Protein AF-A0A7C1CM65-F1 (afdb_monomer)

Secondary structure (DSSP, 8-state):
---PPPGGG-EEE--EEEETTTTEEEEPPPEEE----SS-HHHHHHHHHHHHHHHHHHHHHHHHH--

Radius of gyration: 26.26 Å; Cα contacts (8 Å, |Δi|>4): 44; chains: 1; bounding box: 53×17×74 Å

Foldseek 3Di:
DDDDDDQVPFAKDKDWDADPVPRDIDIDPIDTDDDDDPDDPVNVVVVVVVVVVCVVVVVVVVVVVVD

Sequence (67 aa):
MFDPLELADAGNYVCEALDDFDLSVAQSPEITLIVGEALPAAGVAALVGMAVVLGVAGLAATRKRAR

Nearest PDB structures (foldseek):
  7a5i-assembly1_a3  TM=3.903E-01  e=2.216E+00  Homo sapiens
  7a5k-assembly1_a3  TM=3.794E-01  e=2.527E+00  Homo sapiens
  5y5p-assembly2_E  TM=5.647E-01  e=6.763E+00  Shrimp white spot syndrome virus (isolate Tongan)
  5n1a-assembly2_B  TM=4.311E-01  e=6.763E+00  Thermochaetoides thermophila DSM 1495

Solvent-accessible surface area (backbone atoms only — not comparable to full-atom values): 4306 Å² total; per-residue (Å²): 137,88,80,83,87,48,70,84,68,40,45,78,44,66,56,74,47,75,39,89,88,75,77,43,77,49,71,52,76,81,41,78,44,82,56,74,78,93,66,56,68,68,58,56,53,51,52,53,52,51,52,50,52,50,51,52,53,49,53,52,52,54,55,62,71,76,106

Structure (mmCIF, N/CA/C/O backbone):
data_AF-A0A7C1CM65-F1
#
_entry.id   AF-A0A7C1CM65-F1
#
loop_
_atom_site.group_PDB
_atom_site.id
_atom_site.type_symbol
_atom_site.label_atom_id
_atom_site.label_alt_id
_atom_site.label_comp_id
_atom_site.label_asym_id
_atom_site.label_entity_id
_atom_site.label_seq_id
_atom_site.pdbx_PDB_ins_code
_atom_site.Cartn_x
_atom_site.Cartn_y
_atom_site.Cartn_z
_atom_site.occupancy
_atom_site.B_iso_or_equiv
_atom_site.auth_seq_id
_atom_site.auth_comp_id
_atom_site.auth_asym_id
_atom_site.auth_atom_id
_atom_site.pdbx_PDB_model_num
ATOM 1 N N . MET A 1 1 ? -10.161 13.412 -15.766 1.00 67.38 1 MET A N 1
ATOM 2 C CA . MET A 1 1 ? -10.857 12.311 -15.071 1.00 67.38 1 MET A CA 1
ATOM 3 C C . MET A 1 1 ? -9.865 11.738 -14.079 1.00 67.38 1 MET A C 1
ATOM 5 O O . MET A 1 1 ? -8.722 11.555 -14.471 1.00 67.38 1 MET A O 1
ATOM 9 N N . PHE A 1 2 ? -10.243 11.615 -12.810 1.00 79.56 2 PHE A N 1
ATOM 10 C CA . PHE A 1 2 ? -9.385 11.051 -11.765 1.00 79.56 2 PHE A CA 1
ATOM 11 C C . PHE A 1 2 ? -9.809 9.596 -11.570 1.00 79.56 2 PHE A C 1
ATOM 13 O O . PHE A 1 2 ? -10.992 9.366 -11.323 1.00 79.56 2 PHE A O 1
ATOM 20 N N . ASP A 1 3 ? -8.879 8.661 -11.745 1.00 85.88 3 ASP A N 1
ATOM 21 C CA . ASP A 1 3 ? -9.104 7.231 -11.534 1.00 85.88 3 ASP A CA 1
ATOM 22 C C . ASP A 1 3 ? -8.478 6.842 -10.186 1.00 85.88 3 ASP A C 1
ATOM 24 O O . ASP A 1 3 ? -7.273 7.051 -10.006 1.00 85.88 3 ASP A O 1
ATOM 28 N N . PRO A 1 4 ? -9.275 6.435 -9.184 1.00 87.06 4 PRO A N 1
ATOM 29 C CA . PRO A 1 4 ? -8.750 6.107 -7.867 1.00 87.06 4 PRO A CA 1
ATOM 30 C C . PRO A 1 4 ? -7.945 4.805 -7.906 1.00 87.06 4 PRO A C 1
ATOM 32 O O . PRO A 1 4 ? -8.386 3.820 -8.479 1.00 87.06 4 PRO A O 1
ATOM 35 N N . LEU A 1 5 ? -6.791 4.800 -7.233 1.00 89.69 5 LEU A N 1
ATOM 36 C CA . LEU A 1 5 ? -5.971 3.598 -7.077 1.00 89.69 5 LEU A CA 1
ATOM 37 C C . LEU A 1 5 ? -6.659 2.578 -6.166 1.00 89.69 5 LEU A C 1
ATOM 39 O O . LEU A 1 5 ? -7.140 2.924 -5.078 1.00 89.69 5 LEU A O 1
ATOM 43 N N . GLU A 1 6 ? -6.633 1.321 -6.582 1.00 90.56 6 GLU A N 1
ATOM 44 C CA . GLU A 1 6 ? -7.109 0.176 -5.821 1.00 90.56 6 GLU A CA 1
ATOM 45 C C . GLU A 1 6 ? -5.942 -0.591 -5.187 1.00 90.56 6 GLU A C 1
ATOM 47 O O . GLU A 1 6 ? -4.792 -0.510 -5.610 1.00 90.56 6 GLU A O 1
ATOM 52 N N . LEU A 1 7 ? -6.230 -1.400 -4.162 1.00 89.06 7 LEU A N 1
ATOM 53 C CA . LEU A 1 7 ? -5.229 -2.296 -3.563 1.00 89.06 7 LEU A CA 1
ATOM 54 C C . LEU A 1 7 ? -4.630 -3.273 -4.588 1.00 89.06 7 LEU A C 1
ATOM 56 O O . LEU A 1 7 ? -3.489 -3.696 -4.427 1.00 89.06 7 LEU A O 1
ATOM 60 N N . ALA A 1 8 ? -5.392 -3.621 -5.630 1.00 90.12 8 ALA A N 1
ATOM 61 C CA . ALA A 1 8 ? -4.937 -4.472 -6.725 1.00 90.12 8 ALA A CA 1
ATOM 62 C C . ALA A 1 8 ? -3.852 -3.810 -7.594 1.00 90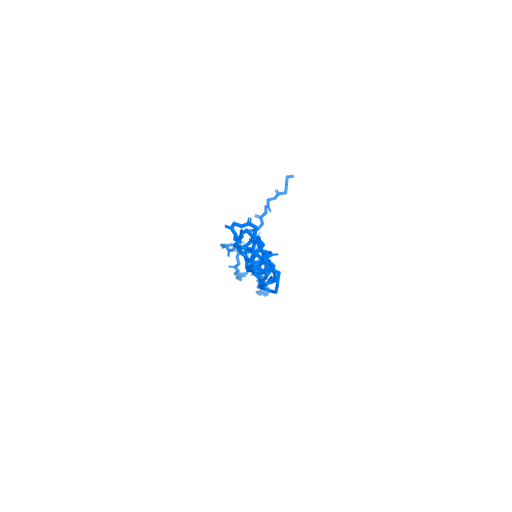.12 8 ALA A C 1
ATOM 64 O O . ALA A 1 8 ? -3.095 -4.524 -8.246 1.00 90.12 8 ALA A O 1
ATOM 65 N N . ASP A 1 9 ? -3.741 -2.479 -7.555 1.00 92.69 9 ASP A N 1
ATOM 66 C CA . ASP A 1 9 ? -2.700 -1.721 -8.253 1.00 92.69 9 ASP A CA 1
ATOM 67 C C . ASP A 1 9 ? -1.390 -1.655 -7.449 1.00 92.69 9 ASP A C 1
ATOM 69 O O . ASP A 1 9 ? -0.398 -1.099 -7.906 1.00 92.69 9 ASP A O 1
ATOM 73 N N . ALA A 1 10 ? -1.339 -2.188 -6.223 1.00 93.81 10 ALA A N 1
ATOM 74 C CA . ALA A 1 10 ? -0.087 -2.249 -5.478 1.00 93.81 10 ALA A CA 1
ATOM 75 C C . ALA A 1 10 ? 0.869 -3.264 -6.119 1.00 93.81 10 ALA A C 1
ATOM 77 O O . ALA A 1 10 ? 0.506 -4.410 -6.387 1.00 93.81 10 ALA A O 1
ATOM 78 N N . GLY A 1 11 ? 2.125 -2.871 -6.313 1.00 95.25 11 GLY A N 1
ATOM 79 C CA . GLY A 1 11 ? 3.097 -3.741 -6.960 1.00 95.25 11 GLY A CA 1
ATOM 80 C C . GLY A 1 11 ? 4.343 -3.011 -7.420 1.00 95.25 11 GLY A C 1
ATOM 81 O O . GLY A 1 11 ? 4.575 -1.855 -7.072 1.00 95.25 11 GLY A O 1
ATOM 82 N N . ASN A 1 12 ? 5.153 -3.705 -8.208 1.00 97.06 12 ASN A N 1
ATOM 83 C CA . ASN A 1 12 ? 6.361 -3.141 -8.782 1.00 97.06 12 ASN A CA 1
ATOM 84 C C . ASN A 1 12 ? 6.136 -2.786 -10.247 1.00 97.06 12 ASN A C 1
ATOM 86 O O . ASN A 1 12 ? 5.603 -3.581 -11.020 1.00 97.06 12 ASN A O 1
ATOM 90 N N . TYR A 1 13 ? 6.569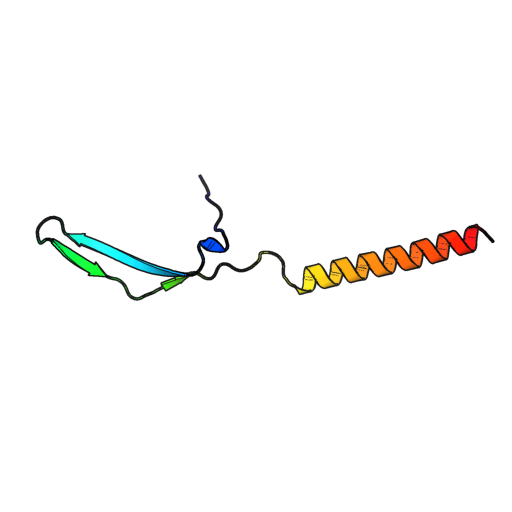 -1.588 -10.608 1.00 95.75 13 TYR A N 1
ATOM 91 C CA . TYR A 1 13 ? 6.376 -0.990 -11.913 1.00 95.75 13 TYR A CA 1
ATOM 92 C C . TYR A 1 13 ? 7.720 -0.609 -12.512 1.00 95.75 13 TYR A C 1
ATOM 94 O O . TYR A 1 13 ? 8.646 -0.184 -11.817 1.00 95.75 13 TYR A O 1
ATOM 102 N N . VAL A 1 14 ? 7.799 -0.735 -13.829 1.00 96.31 14 VAL A N 1
ATOM 103 C CA . VAL A 1 14 ? 8.919 -0.271 -14.640 1.00 96.31 14 VAL A CA 1
ATOM 104 C C . VAL A 1 14 ? 8.364 0.557 -15.785 1.00 96.31 14 VAL A C 1
ATOM 106 O O . VAL A 1 14 ? 7.273 0.290 -16.290 1.00 96.31 14 VAL A O 1
ATOM 109 N N . CYS A 1 15 ? 9.114 1.573 -16.189 1.00 93.94 15 CYS A N 1
ATOM 110 C CA . CYS A 1 15 ? 8.840 2.289 -17.421 1.00 93.94 15 CYS A CA 1
ATOM 111 C C . CYS A 1 15 ? 9.658 1.643 -18.537 1.00 93.94 15 CYS A C 1
ATOM 113 O O . CYS A 1 15 ? 10.886 1.576 -18.440 1.00 93.94 15 CYS A O 1
ATOM 115 N N . GLU A 1 16 ? 8.974 1.208 -19.590 1.00 93.25 16 GLU A N 1
ATOM 116 C CA . GLU A 1 16 ? 9.586 0.692 -20.810 1.00 93.25 16 GLU A CA 1
ATOM 117 C C . GLU A 1 16 ? 9.368 1.692 -21.946 1.00 93.25 16 GLU A C 1
ATOM 119 O O . GLU A 1 16 ? 8.249 2.155 -22.182 1.00 93.25 16 GLU A O 1
ATOM 124 N N . ALA A 1 17 ? 10.449 2.042 -22.636 1.00 90.31 17 ALA A N 1
ATOM 125 C CA . ALA A 1 17 ? 10.411 2.814 -23.867 1.00 90.31 17 ALA A CA 1
ATOM 126 C C . ALA A 1 17 ? 10.893 1.921 -25.011 1.00 90.31 17 ALA A C 1
ATOM 128 O O . ALA A 1 17 ? 12.006 1.392 -24.959 1.00 90.31 17 ALA A O 1
ATOM 129 N N . LEU A 1 18 ? 10.043 1.761 -26.022 1.00 92.56 18 LEU A N 1
ATOM 130 C CA . LEU A 1 18 ? 10.362 1.053 -27.254 1.00 92.56 18 LEU A CA 1
ATOM 131 C C . LEU A 1 18 ? 10.785 2.070 -28.314 1.00 92.56 18 LEU A C 1
ATOM 133 O O . LEU A 1 18 ? 10.063 3.038 -28.561 1.00 92.56 18 LEU A O 1
ATOM 137 N N . ASP A 1 19 ? 11.940 1.848 -28.933 1.00 88.00 19 ASP A N 1
ATOM 138 C CA . ASP A 1 19 ? 12.334 2.574 -30.137 1.00 88.00 19 ASP A CA 1
ATOM 139 C C . ASP A 1 19 ? 11.889 1.793 -31.380 1.00 88.00 19 ASP A C 1
ATOM 141 O O . ASP A 1 19 ? 12.447 0.742 -31.703 1.00 88.00 19 ASP A O 1
ATOM 145 N N . ASP A 1 20 ? 10.892 2.324 -32.091 1.00 84.81 20 ASP A N 1
ATOM 146 C CA . ASP A 1 20 ? 10.336 1.716 -33.304 1.00 84.81 20 ASP A CA 1
ATOM 147 C C . ASP A 1 20 ? 11.352 1.634 -34.462 1.00 84.81 20 ASP A C 1
ATOM 149 O O . ASP A 1 20 ? 11.141 0.865 -35.403 1.00 84.81 20 ASP A O 1
ATOM 153 N N . PHE A 1 21 ? 12.451 2.401 -34.422 1.00 81.75 21 PHE A N 1
ATOM 154 C CA . PHE A 1 21 ? 13.466 2.399 -35.483 1.00 81.75 21 PHE A CA 1
ATOM 155 C C . PHE A 1 21 ? 14.525 1.301 -35.326 1.00 81.75 21 PHE A C 1
ATOM 157 O O . PHE A 1 21 ? 15.016 0.804 -36.340 1.00 81.75 21 PHE A O 1
ATOM 164 N N . ASP A 1 22 ? 14.867 0.916 -34.093 1.00 83.44 22 ASP A N 1
ATOM 165 C CA . ASP A 1 22 ? 15.933 -0.065 -33.800 1.00 83.44 22 ASP A CA 1
ATOM 166 C C . ASP A 1 22 ? 15.429 -1.283 -33.000 1.00 83.44 22 ASP A C 1
ATOM 168 O O . ASP A 1 22 ? 16.209 -2.142 -32.591 1.00 83.44 22 ASP A O 1
ATOM 172 N N . LEU A 1 23 ? 14.113 -1.364 -32.748 1.00 81.12 23 LEU A N 1
ATOM 173 C CA . LEU A 1 23 ? 13.460 -2.393 -31.922 1.00 81.12 23 LEU A CA 1
ATOM 174 C C . LEU A 1 23 ? 14.108 -2.565 -30.536 1.00 81.12 23 LEU A C 1
ATOM 176 O O . LEU A 1 23 ? 14.001 -3.621 -29.908 1.00 81.12 23 LEU A O 1
ATOM 1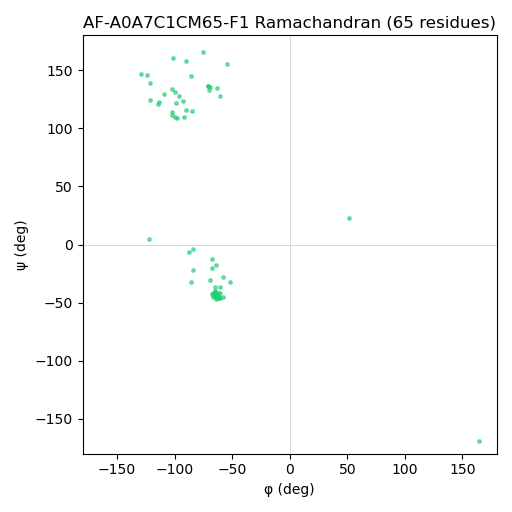80 N N . SER A 1 24 ? 14.803 -1.531 -30.063 1.00 84.75 24 SER A N 1
ATOM 181 C CA . SER A 1 24 ? 15.503 -1.545 -28.788 1.00 84.75 24 SER A CA 1
ATOM 182 C C . SER A 1 24 ? 14.549 -1.147 -27.663 1.00 84.75 24 SER A C 1
ATOM 184 O O . SER A 1 24 ? 13.645 -0.329 -27.848 1.00 84.75 24 SER A O 1
ATOM 186 N N . VAL A 1 25 ? 14.735 -1.756 -26.488 1.00 88.50 25 VAL A N 1
ATOM 187 C CA . VAL A 1 25 ? 13.936 -1.475 -25.290 1.00 88.50 25 VAL A CA 1
ATOM 188 C C . VAL A 1 25 ? 14.837 -0.846 -24.238 1.00 88.50 25 VAL A C 1
ATOM 190 O O . VAL A 1 25 ? 15.823 -1.451 -23.812 1.00 88.50 25 VAL A O 1
ATOM 193 N N . ALA A 1 26 ? 14.489 0.363 -23.805 1.00 90.12 26 ALA A N 1
ATOM 194 C CA . ALA A 1 26 ? 15.084 0.999 -22.638 1.00 90.12 26 ALA A CA 1
ATOM 195 C C . ALA A 1 26 ? 14.152 0.827 -21.432 1.00 90.12 26 ALA A C 1
ATOM 197 O O . ALA A 1 26 ? 12.959 1.114 -21.522 1.00 90.12 26 ALA A O 1
ATOM 198 N N . GLN A 1 27 ? 14.702 0.388 -20.298 1.00 92.69 27 GLN A N 1
ATOM 199 C CA . GLN A 1 27 ? 13.942 0.117 -19.077 1.00 92.69 27 GLN A CA 1
ATOM 200 C C . GLN A 1 27 ? 14.452 0.968 -17.906 1.00 92.69 27 GLN A C 1
ATOM 202 O O . GLN A 1 27 ? 15.662 1.137 -17.726 1.00 92.69 2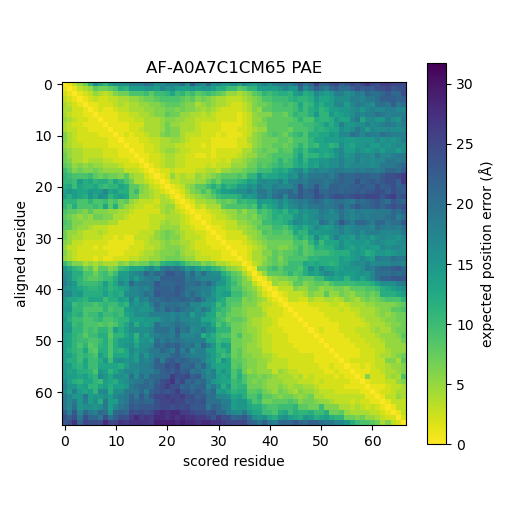7 GLN A O 1
ATOM 207 N N . SER A 1 28 ? 13.536 1.500 -17.096 1.00 91.94 28 SER A N 1
ATOM 208 C CA . SER A 1 28 ? 13.875 2.196 -15.849 1.00 91.94 28 SER A CA 1
ATOM 209 C C . SER A 1 28 ? 14.270 1.226 -14.723 1.00 91.94 28 SER A C 1
ATOM 211 O O . SER A 1 28 ? 13.948 0.037 -14.780 1.00 91.94 28 SER A O 1
ATOM 213 N N . PRO A 1 29 ? 14.881 1.724 -13.631 1.00 95.06 29 PRO A N 1
ATOM 214 C CA . PRO A 1 29 ? 14.862 1.017 -12.354 1.00 95.06 29 PRO A CA 1
ATOM 215 C C . PRO A 1 29 ? 13.426 0.698 -11.906 1.00 95.06 29 PRO A C 1
ATOM 217 O O . PRO A 1 29 ? 12.478 1.386 -12.296 1.00 95.06 29 PRO A O 1
ATOM 220 N N . GLU A 1 30 ? 13.289 -0.333 -11.077 1.00 96.38 30 GLU A N 1
ATOM 221 C CA . GLU A 1 30 ? 12.017 -0.785 -10.509 1.00 96.38 30 GLU A CA 1
ATOM 222 C C . GLU A 1 30 ? 11.485 0.206 -9.460 1.00 96.38 30 GLU A C 1
ATOM 224 O O . GLU A 1 30 ? 12.238 0.715 -8.625 1.00 96.38 30 GLU A O 1
ATOM 229 N N . ILE A 1 31 ? 10.181 0.482 -9.510 1.00 95.81 31 ILE A N 1
ATOM 230 C CA . ILE A 1 31 ? 9.471 1.400 -8.613 1.00 95.81 31 ILE A CA 1
ATOM 231 C C . ILE A 1 31 ? 8.361 0.625 -7.905 1.00 95.81 31 ILE A C 1
ATOM 233 O O . ILE A 1 31 ? 7.487 0.063 -8.557 1.00 95.81 31 ILE A O 1
ATOM 237 N N . THR A 1 32 ? 8.346 0.627 -6.574 1.00 96.31 32 THR A N 1
ATOM 238 C CA . THR A 1 32 ? 7.280 -0.019 -5.794 1.00 96.31 32 THR A CA 1
ATOM 239 C C . THR A 1 32 ? 6.142 0.960 -5.510 1.00 96.31 32 THR A C 1
ATOM 241 O O . THR A 1 32 ? 6.319 1.941 -4.784 1.00 96.31 32 THR A O 1
ATOM 244 N N . LEU A 1 33 ? 4.956 0.672 -6.043 1.00 93.50 33 LEU A N 1
ATOM 245 C CA . LEU A 1 33 ? 3.707 1.341 -5.708 1.00 93.50 33 LEU A CA 1
ATOM 246 C C . LEU A 1 33 ? 3.094 0.691 -4.465 1.00 93.50 33 LEU A C 1
ATOM 248 O O . LEU A 1 33 ? 2.683 -0.469 -4.476 1.00 93.50 33 LEU A O 1
ATOM 252 N N . ILE A 1 34 ? 3.022 1.467 -3.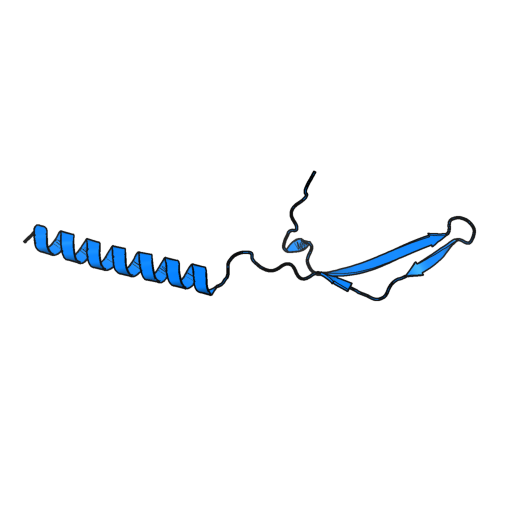386 1.00 91.81 34 ILE A N 1
ATOM 253 C CA . ILE A 1 34 ? 2.386 1.061 -2.134 1.00 91.81 34 ILE A CA 1
ATOM 254 C C . ILE A 1 34 ? 1.014 1.727 -2.061 1.00 91.81 34 ILE A C 1
ATOM 256 O O . ILE A 1 34 ? 0.924 2.942 -1.875 1.00 91.81 34 ILE A O 1
ATOM 260 N N . VAL A 1 35 ? -0.050 0.929 -2.165 1.00 91.06 35 VAL A N 1
ATOM 261 C CA . VAL A 1 35 ? -1.424 1.376 -1.903 1.00 91.06 35 VAL A CA 1
ATOM 262 C C . VAL A 1 35 ? -1.808 0.923 -0.498 1.00 91.06 35 VAL A C 1
ATOM 264 O O . VAL A 1 35 ? 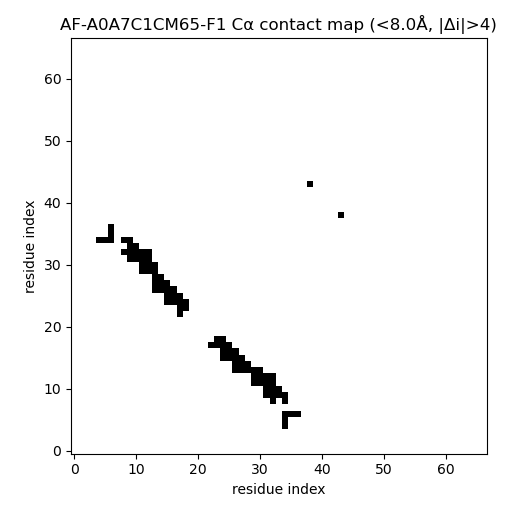-1.923 -0.268 -0.221 1.00 91.06 35 VAL A O 1
ATOM 267 N N . GLY A 1 36 ? -1.928 1.879 0.420 1.00 83.56 36 GLY A N 1
ATOM 268 C CA . GLY A 1 36 ? -2.353 1.622 1.795 1.00 83.56 36 GLY A CA 1
ATOM 269 C C . GLY A 1 36 ? -3.868 1.722 1.953 1.00 83.56 36 GLY A C 1
ATOM 270 O O . GLY A 1 36 ? -4.541 2.406 1.184 1.00 83.56 36 GLY A O 1
ATOM 271 N N . GLU A 1 37 ? -4.409 1.090 2.994 1.00 74.38 37 GLU A N 1
ATOM 272 C CA . GLU A 1 37 ? -5.790 1.348 3.395 1.00 74.38 37 GLU A CA 1
ATOM 273 C C . GLU A 1 37 ? -5.947 2.808 3.844 1.00 74.38 37 GLU A C 1
ATOM 275 O O . GLU A 1 37 ? -5.151 3.334 4.624 1.00 74.38 37 GLU A O 1
ATOM 280 N N . A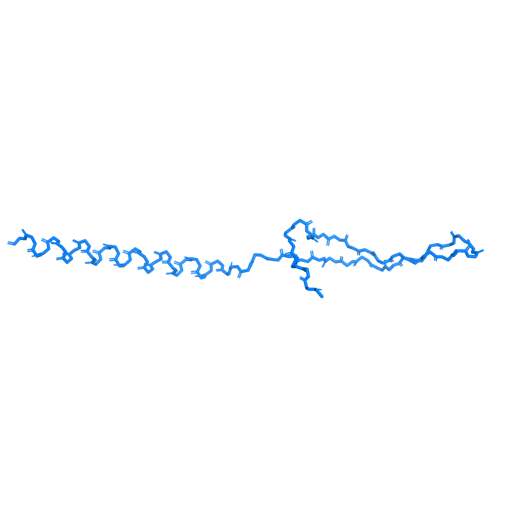LA A 1 38 ? -7.010 3.467 3.379 1.00 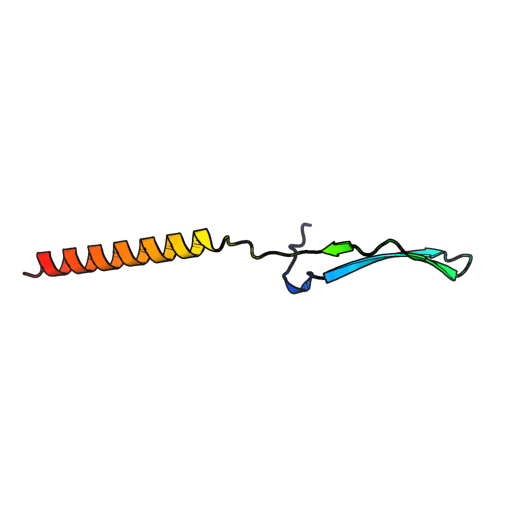65.25 38 ALA A N 1
ATOM 281 C CA . ALA A 1 38 ? -7.304 4.859 3.726 1.00 65.25 38 ALA A CA 1
ATOM 282 C C . ALA A 1 38 ? -7.694 5.052 5.206 1.00 65.25 38 ALA A C 1
ATOM 284 O O . ALA A 1 38 ? -7.757 6.183 5.691 1.00 65.25 38 ALA A O 1
ATOM 285 N N . LEU A 1 39 ? -7.980 3.964 5.930 1.00 71.12 39 LEU A N 1
ATOM 286 C CA . LEU A 1 39 ? -8.390 4.000 7.327 1.00 71.12 39 LEU A CA 1
ATOM 287 C C . LEU A 1 39 ? -7.191 3.726 8.241 1.00 71.12 39 LEU A C 1
ATOM 289 O O . LEU A 1 39 ? -6.746 2.584 8.344 1.00 71.12 39 LEU A O 1
ATOM 293 N N . PRO A 1 40 ? -6.687 4.732 8.979 1.00 75.38 40 PRO A N 1
ATOM 294 C CA . PRO A 1 40 ? -5.719 4.460 10.028 1.00 75.38 40 PRO A CA 1
ATOM 295 C C . PRO A 1 40 ? -6.365 3.529 11.059 1.00 75.38 40 PRO A C 1
ATOM 297 O O . PRO A 1 40 ? -7.436 3.833 11.590 1.00 75.38 40 PRO A O 1
ATOM 300 N N . ALA A 1 41 ? -5.700 2.418 11.388 1.00 76.62 41 ALA A N 1
ATOM 301 C CA . ALA A 1 41 ? -6.197 1.430 12.353 1.00 76.62 41 ALA A CA 1
ATOM 302 C C . ALA A 1 41 ? -6.610 2.066 13.700 1.00 76.62 41 ALA A C 1
ATOM 304 O O . ALA A 1 41 ? -7.578 1.647 14.337 1.00 76.62 41 ALA A O 1
ATOM 305 N N . ALA A 1 42 ? -5.925 3.145 14.096 1.00 79.19 42 ALA A N 1
ATOM 306 C CA . ALA A 1 42 ? -6.259 3.948 15.269 1.00 79.19 42 ALA A CA 1
ATOM 307 C C . ALA A 1 42 ? -7.663 4.586 15.200 1.00 79.19 42 ALA A C 1
ATOM 309 O O . ALA A 1 42 ? -8.354 4.660 16.215 1.00 79.19 42 ALA A O 1
ATOM 310 N N . GLY A 1 43 ? -8.107 5.017 14.015 1.00 83.50 43 GLY A N 1
ATOM 311 C CA . GLY A 1 43 ? -9.433 5.603 13.809 1.00 83.50 43 GLY A CA 1
ATOM 312 C C . GLY A 1 43 ? -10.554 4.583 14.002 1.00 83.50 43 GLY A C 1
ATOM 313 O O . GLY A 1 43 ? -11.538 4.868 14.684 1.00 83.50 43 GLY A O 1
ATOM 314 N N . VAL A 1 44 ? -10.374 3.364 13.485 1.00 87.44 44 VAL A N 1
ATOM 315 C CA . VAL A 1 44 ? -11.342 2.269 13.671 1.00 87.44 44 VAL A CA 1
ATOM 316 C C . VAL A 1 44 ? -11.441 1.884 15.148 1.00 87.44 44 VAL A C 1
ATOM 318 O O . VAL A 1 44 ? -12.543 1.774 15.686 1.00 87.44 44 VAL A O 1
ATOM 321 N N . ALA A 1 45 ? -10.305 1.758 15.839 1.00 89.38 45 ALA A N 1
ATOM 322 C CA . ALA A 1 45 ? -10.280 1.450 17.267 1.00 89.38 45 ALA A CA 1
ATOM 323 C C . ALA A 1 45 ? -10.996 2.520 18.114 1.00 89.38 45 ALA A C 1
ATOM 325 O O . ALA A 1 45 ? -11.766 2.184 19.018 1.00 89.38 45 ALA A O 1
ATOM 326 N N . ALA A 1 46 ? -10.795 3.804 17.798 1.00 90.56 46 ALA A N 1
ATOM 327 C CA . ALA A 1 46 ? -11.462 4.907 18.486 1.00 90.56 46 ALA A CA 1
ATOM 328 C C . ALA A 1 46 ? -12.988 4.876 18.289 1.00 90.56 46 ALA A C 1
ATOM 330 O O . ALA A 1 46 ? -13.737 5.038 19.256 1.00 90.56 46 ALA A O 1
ATOM 331 N N . LEU A 1 47 ? -13.455 4.610 17.063 1.00 91.75 47 LEU A N 1
ATOM 332 C CA . LEU A 1 47 ? -14.884 4.493 16.756 1.00 91.75 47 LEU A CA 1
ATOM 333 C C . LEU A 1 47 ? -15.538 3.331 17.509 1.00 91.75 47 LEU A C 1
ATOM 335 O O . LEU A 1 47 ? -16.601 3.506 18.107 1.00 91.75 47 LEU A O 1
ATOM 339 N N . VAL A 1 48 ? -14.884 2.166 17.540 1.00 95.00 48 VAL A N 1
ATOM 340 C CA . VAL A 1 48 ? -15.364 1.002 18.301 1.00 95.00 48 VAL A CA 1
ATOM 341 C C . VAL A 1 48 ? -15.440 1.328 19.793 1.00 95.00 48 VAL A C 1
ATOM 343 O O . VAL A 1 48 ? -16.464 1.066 20.426 1.00 95.00 48 VAL A O 1
ATOM 346 N N . GLY A 1 49 ? -14.405 1.959 20.354 1.00 95.69 49 GLY A N 1
ATOM 347 C CA . GLY A 1 49 ? -14.406 2.384 21.754 1.00 95.69 49 GLY A CA 1
ATOM 348 C C . GLY A 1 49 ? -15.568 3.327 22.077 1.00 95.69 49 GLY A C 1
ATOM 349 O O . GLY A 1 49 ? -16.281 3.129 23.063 1.00 95.69 49 GLY A O 1
ATOM 350 N N . MET A 1 50 ? -15.818 4.309 21.212 1.00 94.75 50 MET A N 1
ATOM 351 C CA . MET A 1 50 ? -16.908 5.268 21.389 1.00 94.75 50 MET A CA 1
ATOM 352 C C . MET A 1 50 ? -18.287 4.594 21.309 1.00 94.75 50 MET A C 1
ATOM 354 O O . MET A 1 50 ? -19.155 4.869 22.140 1.00 94.75 50 MET A O 1
ATOM 358 N N . ALA A 1 51 ? -18.473 3.658 20.374 1.00 96.25 51 ALA A N 1
ATOM 359 C CA . ALA A 1 51 ? -19.704 2.880 20.250 1.00 96.25 51 ALA A CA 1
ATOM 360 C C . ALA A 1 51 ? -19.979 2.029 21.502 1.00 96.25 51 ALA A C 1
ATOM 362 O O . ALA A 1 51 ? -21.113 1.988 21.986 1.00 96.25 51 ALA A O 1
ATOM 363 N N . VAL A 1 52 ? -18.944 1.404 22.074 1.00 96.81 52 VAL A N 1
ATOM 364 C CA . VAL A 1 52 ? -19.060 0.626 23.317 1.00 96.81 52 VAL A CA 1
ATOM 365 C C . VAL A 1 52 ? -19.455 1.523 24.489 1.00 96.81 52 VAL A C 1
ATOM 367 O O . VAL A 1 52 ? -20.386 1.189 25.223 1.00 96.81 52 VAL A O 1
ATOM 370 N N . VAL A 1 53 ? -18.805 2.679 24.654 1.00 96.88 53 VAL A N 1
ATOM 371 C CA . VAL A 1 53 ? -19.126 3.624 25.738 1.00 96.88 53 VAL A CA 1
ATOM 372 C C . VAL A 1 53 ? -20.571 4.105 25.632 1.00 96.88 53 VAL A C 1
ATOM 374 O O . VAL A 1 53 ? -21.299 4.076 26.627 1.00 96.88 53 VAL A O 1
ATOM 377 N N . LEU A 1 54 ? -21.015 4.491 24.433 1.00 95.94 54 LEU A N 1
ATOM 378 C CA . LEU A 1 54 ? -22.392 4.926 24.198 1.00 95.94 54 LEU A CA 1
ATOM 379 C C . LEU A 1 54 ? -23.401 3.798 24.447 1.00 95.94 54 LEU A C 1
ATOM 381 O O . LEU A 1 54 ? -24.425 4.031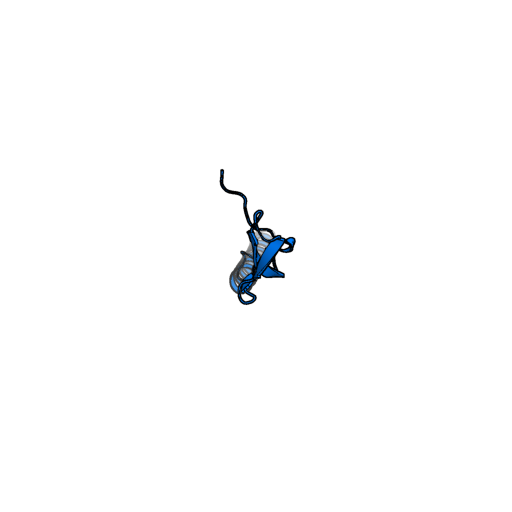 25.088 1.00 95.94 54 LEU A O 1
ATOM 385 N N . GLY A 1 55 ? -23.103 2.575 24.005 1.00 95.44 55 GLY A N 1
ATOM 386 C CA . GLY A 1 55 ? -23.959 1.410 24.229 1.00 95.44 55 GLY A CA 1
ATOM 387 C C . GLY A 1 55 ? -24.111 1.069 25.713 1.00 95.44 55 GLY A C 1
ATOM 388 O O . GLY A 1 55 ? -25.229 0.884 26.200 1.00 95.44 55 GLY A O 1
ATOM 389 N N . VAL A 1 56 ? -23.005 1.051 26.462 1.00 95.81 56 VAL A N 1
ATOM 390 C CA . VAL A 1 56 ? -23.014 0.781 27.909 1.00 95.81 56 VAL A CA 1
ATOM 391 C C . VAL A 1 56 ? -23.715 1.904 28.674 1.00 95.81 56 VAL A C 1
ATOM 393 O O . VAL A 1 56 ? -24.565 1.625 29.524 1.00 95.81 56 VAL A O 1
ATOM 396 N N . ALA A 1 57 ? -23.414 3.167 28.363 1.00 93.44 57 ALA A N 1
ATOM 397 C CA . ALA A 1 57 ? -24.052 4.316 28.999 1.00 93.44 57 ALA A CA 1
ATOM 398 C C . ALA A 1 57 ? -25.563 4.355 28.717 1.00 93.44 57 ALA A C 1
ATOM 400 O O . ALA A 1 57 ? -26.360 4.542 29.640 1.00 93.44 57 ALA A O 1
ATOM 401 N N . GLY A 1 58 ? -25.970 4.107 27.470 1.00 93.31 58 GLY A N 1
ATOM 402 C CA . GLY A 1 58 ? -27.374 4.022 27.070 1.00 93.31 58 GLY A CA 1
ATOM 403 C C . GLY A 1 58 ? -28.115 2.878 27.768 1.00 93.31 58 GLY A C 1
ATOM 404 O O . GLY A 1 58 ? -29.211 3.076 28.301 1.00 93.31 58 GLY A O 1
ATOM 405 N N . LEU A 1 59 ? -27.505 1.693 27.858 1.00 93.38 59 LEU A N 1
ATOM 406 C CA . LEU A 1 59 ? -28.090 0.553 28.570 1.00 93.38 59 LEU A CA 1
ATOM 407 C C . LEU A 1 59 ? -28.219 0.821 30.079 1.00 93.38 59 LEU A C 1
ATOM 409 O O . LEU A 1 59 ? -29.230 0.480 30.696 1.00 93.38 59 LEU A O 1
ATOM 413 N N . ALA A 1 60 ? -27.219 1.458 30.689 1.00 90.62 60 ALA A N 1
ATOM 414 C CA . ALA A 1 60 ? -27.259 1.820 32.102 1.00 90.62 60 ALA A CA 1
ATOM 415 C C . ALA A 1 60 ? -28.334 2.883 32.395 1.00 90.62 60 ALA A C 1
ATOM 417 O O . ALA A 1 60 ? -29.057 2.771 33.388 1.00 90.62 60 ALA A O 1
ATOM 418 N N . ALA A 1 61 ? -28.471 3.888 31.527 1.00 89.50 61 ALA A N 1
ATOM 419 C CA . ALA A 1 61 ? -29.474 4.941 31.663 1.00 89.50 61 ALA A CA 1
ATOM 420 C C . ALA A 1 61 ? -30.906 4.408 31.492 1.00 89.50 61 ALA A C 1
ATOM 422 O O . ALA A 1 61 ? -31.784 4.731 32.294 1.00 89.50 61 ALA A O 1
ATOM 423 N N . THR A 1 62 ? -31.141 3.544 30.500 1.00 90.75 62 THR A N 1
ATOM 424 C CA . THR A 1 62 ? -32.460 2.923 30.278 1.00 90.75 62 THR A CA 1
ATOM 425 C C . THR A 1 62 ? -32.860 2.007 31.437 1.00 90.75 62 THR A C 1
ATOM 427 O O . THR A 1 62 ? -33.991 2.087 31.912 1.00 90.75 62 THR A O 1
ATOM 430 N N . ARG A 1 63 ? -31.927 1.214 31.984 1.00 84.12 63 ARG A N 1
ATOM 431 C CA . ARG A 1 63 ? -32.178 0.365 33.166 1.00 84.12 63 ARG A CA 1
ATOM 432 C C . ARG A 1 63 ? -32.470 1.149 34.443 1.00 84.12 63 ARG A C 1
ATOM 434 O O . ARG A 1 63 ? -33.293 0.703 35.235 1.00 84.12 63 ARG A O 1
ATOM 441 N N . LYS A 1 64 ? -31.813 2.293 34.657 1.00 78.31 64 LYS A N 1
ATOM 442 C CA . LYS A 1 64 ? -32.090 3.163 35.815 1.00 78.31 64 LYS A CA 1
ATOM 443 C C . LYS A 1 64 ? -33.456 3.836 35.735 1.00 78.31 64 LYS A C 1
ATOM 445 O O . LYS A 1 64 ? -34.026 4.115 36.773 1.00 78.31 64 LYS A O 1
ATOM 450 N N . ARG A 1 65 ? -33.953 4.109 34.526 1.00 74.50 65 ARG A N 1
ATOM 451 C CA . ARG A 1 65 ? -35.251 4.762 34.309 1.00 74.50 65 ARG A CA 1
ATOM 452 C C . ARG A 1 65 ? -36.434 3.789 34.335 1.00 74.50 65 ARG A C 1
ATOM 454 O O . ARG A 1 65 ? -37.562 4.220 34.526 1.00 74.50 65 ARG A O 1
ATOM 461 N N . ALA A 1 66 ? -36.180 2.503 34.098 1.00 69.75 66 ALA A N 1
ATOM 462 C CA . ALA A 1 66 ? -37.182 1.439 34.157 1.00 69.75 66 ALA A CA 1
ATOM 463 C C . ALA A 1 66 ? -37.372 0.837 35.567 1.00 69.75 66 ALA A C 1
ATOM 465 O O . ALA A 1 66 ? -38.246 -0.009 35.744 1.00 69.75 66 ALA A O 1
ATOM 466 N N . ARG A 1 67 ? -36.539 1.230 36.540 1.00 54.53 67 ARG A N 1
ATOM 467 C CA . ARG A 1 67 ? -36.710 0.953 37.973 1.00 54.53 67 ARG A CA 1
ATOM 468 C C . ARG A 1 67 ? -37.290 2.179 38.658 1.00 54.53 67 ARG A C 1
ATOM 470 O O . ARG A 1 67 ? -38.051 1.970 39.622 1.00 54.53 67 ARG A O 1
#

Mean predicted aligned error: 10.23 Å

pLDDT: mean 87.91, std 8.83, range [54.53, 97.06]